Protein AF-A0A9P5TW45-F1 (afdb_monomer_lite)

Secondary structure (DSSP, 8-state):
-HHHHHHHHHH--TT-EEETTTSPTT-EEESEESSSSSPEEES-STT--EEEEEEPPGGG--SSS---EEEEE-TTS-EEEEETT-EEEES--S-GGGGG------

Sequence (106 aa):
SLALGIFRALTLKSGNVLPLALIPPGTVIHNITLTPTGPARLVRSAGTSALVVAHESAAQSPSPDPTLYTQVRLASGEIRRILQTAFATIGTVSNHLWKNRSLGKA

pLDDT: mean 89.78, std 8.95, range [58.53, 97.0]

InterPro domains:
  IPR002171 Large ribosomal subunit protein uL2 [PTHR13691] (10-106)
  IPR008991 Translation protein SH3-like domain superfamily [SSF50104] (15-106)
  IPR014722 Large ribosomal subunit protein uL2, domain 2 [G3DSA:2.30.30.30] (8-95)
  IPR022669 Large ribosomal subunit protein uL2, C-terminal [PF03947] (13-106)
  IPR022669 Large ribosomal subunit protein uL2, C-terminal [SM01382] (12-106)

Radius of gyration: 15.69 Å; chains: 1; bounding box: 53×24×47 Å

Organism: NCBI:txid206335

Structure (mmCIF, N/CA/C/O backbone):
data_AF-A0A9P5TW45-F1
#
_entry.id   AF-A0A9P5TW45-F1
#
loop_
_atom_site.group_PDB
_atom_site.id
_atom_site.type_symbol
_atom_site.label_atom_id
_atom_site.label_alt_id
_atom_site.label_comp_id
_atom_site.label_asym_id
_atom_site.label_entity_id
_atom_site.label_seq_id
_atom_site.pdbx_PDB_ins_code
_atom_site.Cartn_x
_atom_site.Cartn_y
_atom_site.Cartn_z
_atom_site.occupancy
_atom_site.B_iso_or_equiv
_atom_site.auth_seq_id
_atom_site.auth_comp_id
_atom_site.auth_asym_id
_atom_site.auth_atom_id
_atom_site.pdbx_PDB_model_num
ATOM 1 N N . SER A 1 1 ? -22.826 5.309 4.648 1.00 71.50 1 SER A N 1
ATOM 2 C CA . SER A 1 1 ? -23.242 6.696 4.354 1.00 71.50 1 SER A CA 1
ATOM 3 C C . SER A 1 1 ? -22.997 6.992 2.883 1.00 71.50 1 SER A C 1
ATOM 5 O O . SER A 1 1 ? -21.916 6.668 2.398 1.00 71.50 1 SER A O 1
ATOM 7 N N . LEU A 1 2 ? -23.975 7.569 2.176 1.00 81.19 2 LEU A N 1
ATOM 8 C CA . LEU A 1 2 ? -23.881 7.896 0.743 1.00 81.19 2 LEU A CA 1
ATOM 9 C C . LEU A 1 2 ? -22.691 8.815 0.421 1.00 81.19 2 LEU A C 1
ATOM 11 O O . LEU A 1 2 ? -22.013 8.606 -0.581 1.00 81.19 2 LEU A O 1
ATOM 15 N N . ALA A 1 3 ? -22.369 9.753 1.316 1.00 83.69 3 ALA A N 1
ATOM 16 C CA . ALA A 1 3 ? -21.237 10.667 1.158 1.00 83.69 3 ALA A CA 1
ATOM 17 C C . ALA A 1 3 ? -19.888 9.934 1.036 1.00 83.69 3 ALA A C 1
ATOM 19 O O . ALA A 1 3 ? -19.072 10.280 0.187 1.00 83.69 3 ALA A O 1
ATOM 20 N N . LEU A 1 4 ? -19.674 8.874 1.827 1.00 82.38 4 LEU A N 1
ATOM 21 C CA . LEU A 1 4 ? -18.450 8.068 1.756 1.00 82.38 4 LEU A CA 1
ATOM 22 C C . LEU A 1 4 ? -18.359 7.296 0.432 1.00 82.38 4 LEU A C 1
ATOM 24 O O . LEU A 1 4 ? -17.272 7.152 -0.121 1.00 82.38 4 LEU A O 1
ATOM 28 N N . GLY A 1 5 ? -19.493 6.814 -0.083 1.00 83.56 5 GLY A N 1
ATOM 29 C CA . GLY A 1 5 ? -19.556 6.132 -1.378 1.00 83.56 5 GLY A CA 1
ATOM 30 C C . GLY A 1 5 ? -19.200 7.064 -2.537 1.00 83.56 5 GLY A C 1
ATOM 31 O O . GLY A 1 5 ? -18.360 6.717 -3.365 1.00 83.56 5 GLY A O 1
ATOM 32 N N . ILE A 1 6 ? -19.772 8.271 -2.549 1.00 89.00 6 ILE A N 1
ATOM 33 C CA . ILE A 1 6 ? -19.485 9.300 -3.561 1.00 89.00 6 ILE A CA 1
ATOM 34 C C . ILE A 1 6 ? -18.023 9.749 -3.475 1.00 89.00 6 ILE A C 1
ATOM 36 O O . ILE A 1 6 ? -17.337 9.812 -4.495 1.00 89.00 6 ILE A O 1
ATOM 40 N N . PHE A 1 7 ? -17.521 10.003 -2.262 1.00 87.75 7 PHE A N 1
ATOM 41 C CA . PHE A 1 7 ? -16.124 10.373 -2.048 1.00 87.75 7 PHE A CA 1
ATOM 42 C C . PHE A 1 7 ? -15.182 9.301 -2.601 1.00 87.75 7 PHE A C 1
ATOM 44 O O . PHE A 1 7 ? -14.319 9.612 -3.416 1.00 87.75 7 PHE A O 1
ATOM 51 N N . ARG A 1 8 ? -15.411 8.027 -2.247 1.00 86.75 8 ARG A N 1
ATOM 52 C CA . ARG A 1 8 ? -14.634 6.893 -2.764 1.00 86.75 8 ARG A CA 1
ATOM 53 C C . ARG A 1 8 ? -14.639 6.848 -4.289 1.00 86.75 8 ARG A C 1
ATOM 55 O O . ARG A 1 8 ? -13.573 6.714 -4.873 1.00 86.75 8 ARG A O 1
ATOM 62 N N . ALA A 1 9 ? -15.793 6.998 -4.935 1.00 85.50 9 ALA A N 1
ATOM 63 C CA . ALA A 1 9 ? -15.885 6.972 -6.396 1.00 85.50 9 ALA A CA 1
ATOM 64 C C . ALA A 1 9 ? -15.042 8.073 -7.068 1.00 85.50 9 ALA A C 1
ATOM 66 O O . ALA A 1 9 ? -14.418 7.838 -8.101 1.00 85.50 9 ALA A O 1
ATOM 67 N N . LEU A 1 10 ? -14.980 9.263 -6.468 1.00 89.62 10 LEU A N 1
ATOM 68 C CA . LEU A 1 10 ? -14.193 10.380 -6.993 1.00 89.62 10 LEU A CA 1
ATOM 69 C C . LEU A 1 10 ? -12.693 10.224 -6.722 1.00 89.62 10 LEU A C 1
ATOM 71 O O . LEU A 1 10 ? -11.875 10.585 -7.575 1.00 89.62 10 LEU A O 1
ATOM 75 N N . THR A 1 11 ? -12.327 9.703 -5.548 1.00 90.25 11 THR A N 1
ATOM 76 C CA . THR A 1 11 ? -10.930 9.605 -5.116 1.00 90.25 11 THR A CA 1
ATOM 77 C C . THR A 1 11 ? -10.233 8.324 -5.551 1.00 90.25 11 THR A C 1
ATOM 79 O O . THR A 1 11 ? -9.003 8.318 -5.592 1.00 90.25 11 THR A O 1
ATOM 82 N N . LEU A 1 12 ? -10.975 7.262 -5.893 1.00 90.25 12 LEU A N 1
ATOM 83 C CA . LEU A 1 12 ? -10.447 5.978 -6.372 1.00 90.25 12 LEU A CA 1
ATOM 84 C C . LEU A 1 12 ? -9.918 6.064 -7.809 1.00 90.25 12 LEU A C 1
ATOM 86 O O . LEU A 1 12 ? -10.380 5.378 -8.716 1.00 90.25 12 LEU A O 1
ATOM 90 N N . LYS A 1 13 ? -8.923 6.921 -8.015 1.00 92.94 13 LYS A N 1
ATOM 91 C CA . LYS A 1 13 ? -8.199 7.073 -9.274 1.00 92.94 13 LYS A CA 1
ATOM 92 C C . LYS A 1 13 ? -6.760 6.619 -9.078 1.00 92.94 13 LYS A C 1
ATOM 94 O O . LYS A 1 13 ? -6.165 6.856 -8.026 1.00 92.94 13 LYS A O 1
ATOM 99 N N . SER A 1 14 ? -6.199 5.966 -10.090 1.00 93.69 14 SER A N 1
ATOM 100 C CA . SER A 1 14 ? -4.797 5.542 -10.080 1.00 93.69 14 SER A CA 1
ATOM 101 C C . SER A 1 14 ? -3.871 6.737 -9.858 1.00 93.69 14 SER A C 1
ATOM 103 O O . SER A 1 14 ? -4.033 7.765 -10.512 1.00 93.69 14 SER A O 1
ATOM 105 N N . GLY A 1 15 ? -2.895 6.590 -8.964 1.00 93.06 15 GLY A N 1
ATOM 106 C CA . GLY A 1 15 ? -1.946 7.648 -8.606 1.00 93.06 15 GLY A CA 1
ATOM 107 C C . GLY A 1 15 ? -2.352 8.486 -7.391 1.00 93.06 15 GLY A C 1
ATOM 108 O O . GLY A 1 15 ? -1.488 9.128 -6.799 1.00 93.06 15 GLY A O 1
ATOM 109 N N . ASN A 1 16 ? -3.614 8.436 -6.953 1.00 95.69 16 ASN A N 1
ATOM 110 C CA . ASN A 1 16 ? -4.031 9.122 -5.731 1.00 95.69 16 ASN A CA 1
ATOM 111 C C . ASN A 1 16 ? -3.541 8.387 -4.479 1.00 95.69 16 ASN A C 1
ATOM 113 O O . ASN A 1 16 ? -3.566 7.154 -4.416 1.00 95.69 16 ASN A O 1
ATOM 117 N N . VAL A 1 17 ? -3.151 9.161 -3.464 1.00 94.94 17 VAL A N 1
ATOM 118 C CA . V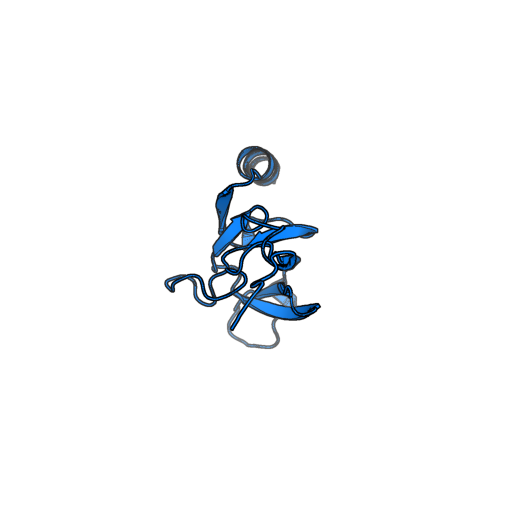AL A 1 17 ? -2.730 8.666 -2.148 1.00 94.94 17 VAL A CA 1
ATOM 119 C C . VAL A 1 17 ? -3.874 8.832 -1.161 1.00 94.94 17 VAL A C 1
ATOM 121 O O . VAL A 1 17 ? -4.387 9.937 -0.990 1.00 94.94 17 VAL A O 1
ATOM 124 N N . LEU A 1 18 ? -4.261 7.743 -0.501 1.00 94.19 18 LEU A N 1
ATOM 125 C CA . LEU A 1 18 ? -5.334 7.729 0.490 1.00 94.19 18 LEU A CA 1
ATOM 126 C C . LEU A 1 18 ? -4.934 6.907 1.721 1.00 94.19 18 LEU A C 1
ATOM 128 O O . LEU A 1 18 ? -4.114 5.990 1.615 1.00 94.19 18 LEU A O 1
ATOM 132 N N . PRO A 1 19 ? -5.523 7.195 2.893 1.00 93.56 19 PRO A N 1
ATOM 133 C CA . PRO A 1 19 ? -5.419 6.317 4.048 1.00 93.56 19 PRO A CA 1
ATOM 134 C C . PRO A 1 19 ? -6.165 4.999 3.794 1.00 93.56 19 PRO A C 1
ATOM 136 O O . PRO A 1 19 ? -7.232 4.983 3.171 1.00 93.56 19 PRO A O 1
ATOM 139 N N . LEU A 1 20 ? -5.634 3.891 4.316 1.00 93.06 20 LEU A N 1
ATOM 140 C CA . LEU A 1 20 ? -6.162 2.542 4.094 1.00 93.06 20 LEU A CA 1
ATOM 141 C C . LEU A 1 20 ? -7.622 2.395 4.537 1.00 93.06 20 LEU A C 1
ATOM 143 O O . LEU A 1 20 ? -8.361 1.666 3.892 1.00 93.06 20 LEU A O 1
ATOM 147 N N . ALA A 1 21 ? -8.066 3.111 5.573 1.00 91.25 21 ALA A N 1
ATOM 148 C CA . ALA A 1 21 ? -9.469 3.113 6.007 1.00 91.25 21 ALA A CA 1
ATOM 149 C C . ALA A 1 21 ? -10.464 3.556 4.908 1.00 91.25 21 ALA A C 1
ATOM 151 O O . ALA A 1 21 ? -11.624 3.133 4.880 1.00 91.25 21 ALA A O 1
ATOM 152 N N . LEU A 1 22 ? -10.034 4.437 3.998 1.00 91.50 22 LEU A N 1
ATOM 153 C CA . LEU A 1 22 ? -10.893 4.984 2.944 1.00 91.50 22 LEU A CA 1
ATOM 154 C C . LEU A 1 22 ? -10.895 4.128 1.681 1.00 91.50 22 LEU A C 1
ATOM 156 O O . LEU A 1 22 ? -11.852 4.200 0.911 1.00 91.50 22 LEU A O 1
ATOM 160 N N . ILE A 1 23 ? -9.869 3.313 1.477 1.00 93.75 23 ILE A N 1
ATOM 161 C CA . ILE A 1 23 ? -9.726 2.458 0.303 1.00 93.75 23 ILE A CA 1
ATOM 162 C C . ILE A 1 23 ? -10.589 1.201 0.503 1.00 93.75 23 ILE A C 1
ATOM 164 O O . ILE A 1 23 ? -10.421 0.550 1.520 1.00 93.75 23 ILE A O 1
ATOM 168 N N . PRO A 1 24 ? -11.518 0.841 -0.402 1.00 92.81 24 PRO A N 1
ATOM 169 C CA . PRO A 1 24 ? -12.336 -0.357 -0.242 1.00 92.81 24 PRO A CA 1
ATOM 170 C C . PRO A 1 24 ? -11.530 -1.656 -0.442 1.00 92.81 24 PRO A C 1
ATOM 172 O O . PRO A 1 24 ? -10.516 -1.661 -1.141 1.00 92.81 24 PRO A O 1
ATOM 175 N N . PRO A 1 25 ? -11.995 -2.786 0.116 1.00 94.25 25 PRO A N 1
ATOM 176 C CA . PRO A 1 25 ? -11.382 -4.084 -0.141 1.00 94.25 25 PRO A CA 1
ATOM 177 C C . PRO A 1 25 ? -11.477 -4.456 -1.628 1.00 94.25 25 PRO A C 1
ATOM 179 O O . PRO A 1 25 ? -12.414 -4.073 -2.326 1.00 94.25 25 PRO A O 1
ATOM 182 N N . GLY A 1 26 ? -10.488 -5.203 -2.114 1.00 94.12 26 GLY A N 1
ATOM 183 C CA . GLY A 1 26 ? -10.349 -5.609 -3.513 1.00 94.12 26 GLY A CA 1
ATOM 184 C C . GLY A 1 26 ? -9.561 -4.632 -4.390 1.00 94.12 26 GLY A C 1
ATOM 185 O O . GLY A 1 26 ? -9.227 -4.969 -5.523 1.00 94.12 26 GLY A O 1
ATOM 186 N N . THR A 1 27 ? -9.207 -3.443 -3.897 1.00 95.19 27 THR A N 1
ATOM 187 C CA . THR A 1 27 ? -8.416 -2.487 -4.685 1.00 95.19 27 THR A CA 1
ATOM 188 C C . THR A 1 27 ? -6.939 -2.845 -4.726 1.00 95.19 27 THR A C 1
ATOM 190 O O . THR A 1 27 ? -6.357 -3.269 -3.720 1.00 95.19 27 THR A O 1
ATOM 193 N N . VAL A 1 28 ? -6.321 -2.555 -5.868 1.00 96.50 28 VAL A N 1
ATOM 194 C CA . VAL A 1 28 ? -4.879 -2.672 -6.075 1.00 96.50 28 VAL A CA 1
ATOM 195 C C . VAL A 1 28 ? -4.179 -1.393 -5.619 1.00 96.50 28 VAL A C 1
ATOM 197 O O . VAL A 1 28 ? -4.564 -0.291 -6.016 1.00 96.50 28 VAL A O 1
ATOM 200 N N . ILE A 1 29 ? -3.148 -1.545 -4.792 1.00 96.88 29 ILE A N 1
ATOM 201 C CA . ILE A 1 29 ? -2.390 -0.447 -4.186 1.00 96.88 29 ILE A CA 1
ATOM 202 C C . ILE A 1 29 ? -0.877 -0.689 -4.251 1.00 96.88 29 ILE A C 1
ATOM 204 O O . ILE A 1 29 ? -0.410 -1.824 -4.349 1.00 96.88 29 ILE A O 1
ATOM 208 N N . HIS A 1 30 ? -0.095 0.379 -4.140 1.00 96.88 30 HIS A N 1
ATOM 209 C CA . HIS A 1 30 ? 1.361 0.357 -4.004 1.00 96.88 30 HIS A CA 1
ATOM 210 C C . HIS A 1 30 ? 1.827 1.456 -3.037 1.00 96.88 30 HIS A C 1
ATOM 212 O O . HIS A 1 30 ? 1.021 2.244 -2.547 1.00 96.88 30 HIS A O 1
ATOM 218 N N . ASN A 1 31 ? 3.131 1.506 -2.750 1.00 96.44 31 ASN A N 1
ATOM 219 C CA . ASN A 1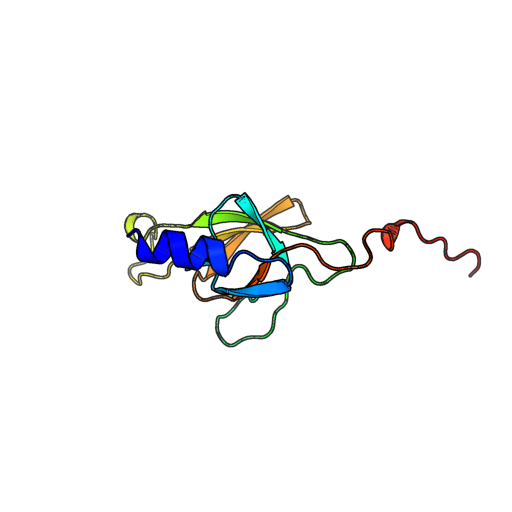 31 ? 3.759 2.530 -1.911 1.00 96.44 31 ASN A CA 1
ATOM 220 C C . ASN A 1 31 ? 3.114 2.674 -0.515 1.00 96.44 31 ASN A C 1
ATOM 222 O O . ASN A 1 31 ? 2.602 3.730 -0.148 1.00 96.44 31 ASN A O 1
ATOM 226 N N . ILE A 1 32 ? 3.132 1.592 0.265 1.00 95.88 32 ILE A N 1
ATOM 227 C CA . ILE A 1 32 ? 2.382 1.488 1.526 1.00 95.88 32 ILE A CA 1
ATOM 228 C C . ILE A 1 32 ? 3.251 1.904 2.720 1.00 95.88 32 ILE A C 1
ATOM 230 O O . ILE A 1 32 ? 4.406 1.465 2.847 1.00 95.88 32 ILE A O 1
ATOM 234 N N . THR A 1 33 ? 2.695 2.719 3.620 1.00 95.81 33 THR A N 1
ATOM 235 C CA . THR A 1 33 ? 3.329 3.095 4.895 1.00 95.81 33 THR A CA 1
ATOM 236 C C . THR A 1 33 ? 3.035 2.062 5.989 1.00 95.81 33 THR A C 1
ATOM 238 O O . THR A 1 33 ? 1.999 1.405 5.990 1.00 95.81 33 THR A O 1
ATOM 241 N N . LEU A 1 34 ? 3.978 1.859 6.917 1.00 90.06 34 LEU A N 1
ATOM 242 C CA . LEU A 1 34 ? 3.767 0.965 8.070 1.00 90.06 34 LEU A CA 1
ATOM 243 C C . LEU A 1 34 ? 3.184 1.725 9.269 1.00 90.06 34 LEU A C 1
ATOM 245 O O . LEU A 1 34 ? 2.407 1.178 10.047 1.00 90.06 34 LEU A O 1
ATOM 249 N N . THR A 1 35 ? 3.566 2.993 9.395 1.00 88.44 35 THR A N 1
ATOM 250 C CA . THR A 1 35 ? 3.101 3.935 10.410 1.00 88.44 35 THR A CA 1
ATOM 251 C C . THR A 1 35 ? 2.414 5.123 9.726 1.00 88.44 35 THR A C 1
ATOM 253 O O . THR A 1 35 ? 2.724 5.421 8.568 1.00 88.44 35 THR A O 1
ATOM 256 N N . PRO A 1 36 ? 1.484 5.813 10.407 1.00 87.88 36 PRO A N 1
ATOM 257 C CA . PRO A 1 36 ? 0.735 6.927 9.817 1.00 87.88 36 PRO A CA 1
ATOM 258 C C . PRO A 1 36 ? 1.619 8.122 9.443 1.00 87.88 36 PRO A C 1
ATOM 260 O O . PRO A 1 36 ? 1.375 8.777 8.438 1.00 87.88 36 PRO A O 1
ATOM 263 N N . THR A 1 37 ? 2.664 8.389 10.225 1.00 89.06 37 THR A N 1
ATOM 264 C CA . THR A 1 37 ? 3.581 9.526 10.028 1.00 89.06 37 THR A CA 1
ATOM 265 C C . THR A 1 37 ? 4.880 9.142 9.319 1.00 89.06 37 THR A C 1
ATOM 267 O O . THR A 1 37 ? 5.724 9.997 9.061 1.00 89.06 37 THR A O 1
ATOM 270 N N . GLY A 1 38 ? 5.082 7.853 9.036 1.00 90.69 38 GLY A N 1
ATOM 271 C CA . GLY A 1 38 ? 6.321 7.347 8.457 1.00 90.69 38 GLY A CA 1
ATOM 272 C C . GLY A 1 38 ? 6.320 7.329 6.928 1.00 90.69 38 GLY A C 1
ATOM 273 O O . GLY A 1 38 ? 5.264 7.375 6.296 1.00 90.69 38 GLY A O 1
ATOM 274 N N . PRO A 1 39 ? 7.506 7.183 6.311 1.00 93.38 39 PRO A N 1
ATOM 275 C CA . PRO A 1 39 ? 7.608 7.012 4.871 1.00 93.38 39 PRO A CA 1
ATOM 276 C C . PRO A 1 39 ? 7.028 5.664 4.431 1.00 93.38 39 PRO A C 1
ATOM 278 O O . PRO A 1 39 ? 7.006 4.683 5.185 1.00 93.38 39 PRO A O 1
ATOM 281 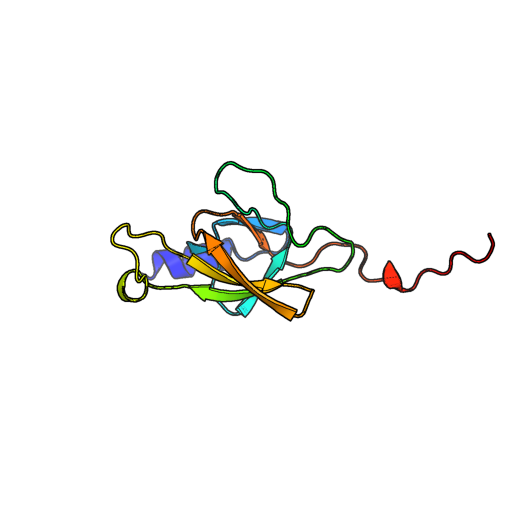N N . ALA A 1 40 ? 6.627 5.595 3.164 1.00 92.75 40 ALA A N 1
ATOM 282 C CA . ALA A 1 40 ? 6.231 4.342 2.545 1.00 92.75 40 ALA A CA 1
ATOM 283 C C . ALA A 1 40 ? 7.428 3.388 2.465 1.00 92.75 40 ALA A C 1
ATOM 285 O O . ALA A 1 40 ? 8.513 3.750 2.004 1.00 92.75 40 ALA A O 1
ATOM 286 N N . ARG A 1 41 ? 7.235 2.154 2.937 1.00 93.81 41 ARG A N 1
ATOM 287 C CA . ARG A 1 41 ? 8.298 1.138 2.997 1.00 93.81 41 ARG A CA 1
ATOM 288 C C . ARG A 1 41 ? 8.003 -0.068 2.120 1.00 93.81 41 ARG A C 1
ATOM 290 O O . ARG A 1 41 ? 8.945 -0.673 1.614 1.00 93.81 41 ARG A O 1
ATOM 297 N N . LEU A 1 42 ? 6.731 -0.393 1.904 1.00 94.31 42 LEU A N 1
ATOM 298 C CA . LEU A 1 42 ? 6.319 -1.619 1.223 1.00 94.31 42 LEU A CA 1
ATOM 299 C C . LEU A 1 42 ? 5.866 -1.338 -0.217 1.00 94.31 42 LEU A C 1
ATOM 301 O O . LEU A 1 42 ? 5.305 -0.282 -0.503 1.00 94.31 42 LEU A O 1
ATOM 305 N N . VAL A 1 43 ? 6.073 -2.324 -1.101 1.00 94.69 43 VAL A N 1
ATOM 306 C CA . VAL A 1 43 ? 5.537 -2.350 -2.480 1.00 94.69 43 VAL A CA 1
ATOM 307 C C . VAL A 1 43 ? 5.957 -1.120 -3.299 1.00 94.69 43 VAL A C 1
ATOM 309 O O . VAL A 1 43 ? 5.130 -0.330 -3.749 1.00 94.69 43 VAL A O 1
ATOM 312 N N . ARG A 1 44 ? 7.276 -0.926 -3.435 1.00 95.50 44 ARG A N 1
ATOM 313 C CA . ARG A 1 44 ? 7.887 0.212 -4.156 1.00 95.50 44 ARG A CA 1
ATOM 314 C C . ARG A 1 44 ? 8.681 -0.194 -5.399 1.00 95.50 44 ARG A C 1
ATOM 316 O O . ARG A 1 44 ? 9.138 0.669 -6.140 1.00 95.50 44 ARG A O 1
ATOM 323 N N . SER A 1 45 ? 8.881 -1.491 -5.613 1.00 94.31 45 SER A N 1
ATOM 324 C CA . SER A 1 45 ? 9.668 -1.995 -6.739 1.00 94.31 45 SER A CA 1
ATOM 325 C C . SER A 1 45 ? 8.875 -1.924 -8.043 1.00 94.31 45 SER A C 1
ATOM 327 O O . SER A 1 45 ? 7.647 -2.020 -8.033 1.00 94.31 45 SER A O 1
ATOM 329 N N . ALA A 1 46 ? 9.582 -1.794 -9.166 1.00 95.38 46 ALA A N 1
ATOM 330 C CA . ALA A 1 46 ? 8.992 -1.720 -10.501 1.00 95.38 46 ALA A CA 1
ATOM 331 C C . ALA A 1 46 ? 7.994 -2.863 -10.759 1.00 95.38 46 ALA A C 1
ATOM 333 O O . ALA A 1 46 ? 8.280 -4.024 -10.458 1.00 95.38 46 ALA A O 1
ATOM 334 N N . GLY A 1 47 ? 6.810 -2.522 -11.271 1.00 93.19 47 GLY A N 1
ATOM 335 C CA . GLY A 1 47 ? 5.741 -3.479 -11.566 1.00 93.19 47 GLY A CA 1
ATOM 336 C C . GLY A 1 47 ? 5.071 -4.145 -10.363 1.00 93.19 47 GLY A C 1
ATOM 337 O O . GLY A 1 47 ? 4.215 -5.002 -10.562 1.00 93.19 47 GLY A O 1
ATOM 338 N N . THR A 1 48 ? 5.444 -3.805 -9.124 1.00 95.69 48 THR A N 1
ATOM 339 C CA . THR A 1 48 ? 4.847 -4.435 -7.938 1.00 95.69 48 THR A CA 1
ATOM 340 C C . THR A 1 48 ? 3.541 -3.769 -7.525 1.00 95.69 48 THR A C 1
ATOM 342 O O . THR A 1 48 ? 3.307 -2.579 -7.753 1.00 95.69 48 THR A O 1
ATOM 345 N N . SER A 1 49 ? 2.682 -4.563 -6.895 1.00 96.38 49 SER A N 1
ATOM 346 C CA . SER A 1 49 ? 1.418 -4.125 -6.323 1.00 96.38 49 SER A CA 1
ATOM 347 C C . SER A 1 49 ? 1.005 -5.033 -5.172 1.00 96.38 49 SER A C 1
ATOM 349 O O . SER A 1 49 ? 1.503 -6.148 -5.021 1.00 96.38 49 SER A O 1
ATOM 351 N N . ALA A 1 50 ? 0.077 -4.550 -4.367 1.00 97.00 50 ALA A N 1
ATOM 352 C CA . ALA A 1 50 ? -0.577 -5.269 -3.293 1.00 97.00 50 ALA A CA 1
ATOM 353 C C . ALA A 1 50 ? -2.090 -5.118 -3.420 1.00 97.00 50 ALA A C 1
ATOM 355 O O . ALA A 1 50 ? -2.585 -4.272 -4.166 1.00 97.00 50 ALA A O 1
ATOM 356 N N . LEU A 1 51 ? -2.819 -5.947 -2.684 1.00 96.88 51 LEU A N 1
ATOM 357 C CA . LEU A 1 51 ? -4.274 -5.962 -2.694 1.00 96.88 51 LEU A CA 1
ATOM 358 C C . LEU A 1 51 ? -4.812 -5.792 -1.276 1.00 96.88 51 LEU A C 1
ATOM 360 O O . LEU A 1 51 ? -4.381 -6.484 -0.352 1.00 96.88 51 LEU A O 1
ATOM 364 N N . VAL A 1 52 ? -5.763 -4.877 -1.109 1.00 96.19 52 VAL A N 1
ATOM 365 C CA . VAL A 1 52 ? -6.493 -4.712 0.154 1.00 96.19 52 VAL A CA 1
ATOM 366 C C . VAL A 1 52 ? -7.468 -5.876 0.297 1.00 96.19 52 VAL A C 1
ATOM 368 O O . VAL A 1 52 ? -8.343 -6.045 -0.547 1.00 96.19 52 VAL A O 1
ATOM 371 N N . VAL A 1 53 ? -7.316 -6.695 1.336 1.00 95.38 53 VAL A N 1
ATOM 372 C CA . VAL A 1 53 ? -8.141 -7.897 1.537 1.00 95.38 53 VAL A CA 1
ATOM 373 C C . VAL A 1 53 ? -9.384 -7.553 2.346 1.00 95.38 53 VAL A C 1
ATOM 375 O O . VAL A 1 53 ? -10.502 -7.770 1.890 1.00 95.38 53 VAL A O 1
ATOM 378 N N . ALA A 1 54 ? -9.187 -6.998 3.540 1.00 93.00 54 ALA A N 1
ATOM 379 C CA . ALA A 1 54 ? -10.266 -6.680 4.462 1.00 93.00 54 ALA A CA 1
ATOM 380 C C . ALA A 1 54 ? -9.834 -5.603 5.459 1.00 93.00 54 ALA A C 1
ATOM 382 O O . ALA A 1 54 ? -8.656 -5.500 5.807 1.00 93.00 54 ALA A O 1
ATOM 383 N N . HIS A 1 55 ? -10.801 -4.837 5.956 1.00 90.88 55 HIS A N 1
ATOM 384 C CA . HIS A 1 55 ? -10.610 -3.960 7.107 1.00 90.88 55 HIS A CA 1
ATOM 385 C C . HIS A 1 55 ? -11.093 -4.682 8.354 1.00 90.88 55 HIS A C 1
ATOM 387 O O . HIS A 1 55 ? -12.216 -5.183 8.390 1.00 90.88 55 HIS A O 1
ATOM 393 N N . GLU A 1 56 ? -10.241 -4.733 9.365 1.00 86.38 56 GLU A N 1
ATOM 394 C CA . GLU A 1 56 ? -10.589 -5.278 10.665 1.00 86.38 56 GLU A CA 1
ATOM 395 C C . GLU A 1 56 ? -11.487 -4.277 11.399 1.00 86.38 56 GLU A C 1
ATOM 397 O O . GLU A 1 56 ? -11.210 -3.074 11.444 1.00 86.38 56 GLU A O 1
ATOM 402 N N . SER A 1 57 ? -12.609 -4.764 11.924 1.00 78.25 57 SER A N 1
ATOM 403 C CA . SER A 1 57 ? -13.532 -3.934 12.703 1.00 78.25 57 SER A CA 1
ATOM 404 C C . SER A 1 57 ? -13.086 -3.854 14.165 1.00 78.25 57 SER A C 1
ATOM 406 O O . SER A 1 57 ? -12.428 -4.767 14.660 1.00 78.25 57 SER A O 1
ATOM 408 N N . ALA A 1 58 ? -13.490 -2.802 14.884 1.00 69.19 58 ALA A N 1
ATOM 409 C CA . ALA A 1 58 ? -13.154 -2.618 16.302 1.00 69.19 58 ALA A CA 1
ATOM 410 C C . ALA A 1 58 ? -13.530 -3.824 17.187 1.00 69.19 58 ALA A C 1
ATOM 412 O O . ALA A 1 58 ? -12.858 -4.088 18.175 1.00 69.19 58 ALA A O 1
ATOM 413 N N . ALA A 1 59 ? -14.563 -4.584 16.806 1.00 65.00 59 ALA A N 1
ATOM 414 C CA . ALA A 1 59 ? -15.026 -5.768 17.528 1.00 65.00 59 ALA A CA 1
ATOM 415 C C . ALA A 1 59 ? -14.101 -6.994 17.396 1.00 65.00 59 ALA A C 1
ATOM 417 O O . ALA A 1 59 ? -14.282 -7.974 18.110 1.00 65.00 59 ALA A O 1
ATOM 418 N N . GLN A 1 60 ? -13.149 -6.970 16.460 1.00 62.34 60 GLN A N 1
ATOM 419 C CA . GLN A 1 60 ? -12.257 -8.096 16.168 1.00 62.34 60 GLN A CA 1
ATOM 420 C C . GLN A 1 60 ? -10.853 -7.917 16.761 1.00 62.34 60 GLN A C 1
ATOM 422 O O . GLN A 1 60 ? -10.093 -8.882 16.773 1.00 62.34 60 GLN A O 1
ATOM 427 N N . SER A 1 61 ? -10.523 -6.728 17.287 1.00 58.53 61 SER A N 1
ATOM 428 C CA . SER A 1 61 ? -9.229 -6.493 17.931 1.00 58.53 61 SER A CA 1
ATOM 429 C C . SER A 1 61 ? -9.192 -7.169 19.309 1.00 58.53 61 SER A C 1
ATOM 431 O O . SER A 1 61 ? -9.995 -6.820 20.173 1.00 58.53 61 SER A O 1
ATOM 433 N N . PRO A 1 62 ? -8.261 -8.109 19.557 1.00 65.69 62 PRO A N 1
ATOM 434 C CA . PRO A 1 62 ? -8.114 -8.767 20.854 1.00 65.69 62 PRO A CA 1
ATOM 435 C C . PRO A 1 62 ? -7.435 -7.877 21.909 1.00 65.69 62 PRO A C 1
ATOM 437 O O . PRO A 1 62 ? -7.368 -8.272 23.072 1.00 65.69 62 PRO A O 1
ATOM 440 N N . SER A 1 63 ? -6.897 -6.707 21.527 1.00 60.31 63 SER A N 1
ATOM 441 C CA . SER A 1 63 ? -6.252 -5.780 22.463 1.00 60.31 63 SER A CA 1
ATOM 442 C C . SER A 1 63 ? -7.244 -4.774 23.062 1.00 60.31 63 SER A C 1
ATOM 444 O O . SER A 1 63 ? -8.116 -4.291 22.340 1.00 60.31 63 SER A O 1
ATOM 446 N N . PRO A 1 64 ? -7.073 -4.395 24.343 1.00 67.56 64 PRO A N 1
ATOM 447 C CA . PRO A 1 64 ? -7.931 -3.423 25.029 1.00 67.56 64 PRO A CA 1
ATOM 448 C C . PRO A 1 64 ? -7.881 -2.016 24.412 1.00 67.56 64 PRO A C 1
ATOM 450 O O . PRO A 1 64 ? -8.858 -1.277 24.512 1.00 67.56 64 PRO A O 1
ATOM 453 N N . ASP A 1 65 ? -6.788 -1.666 23.725 1.00 66.75 65 ASP A N 1
ATOM 454 C CA . ASP A 1 65 ? -6.700 -0.447 22.920 1.00 66.75 65 ASP A CA 1
ATOM 455 C C . ASP A 1 65 ? -7.270 -0.696 21.509 1.00 66.75 65 ASP A C 1
ATOM 457 O O . ASP A 1 65 ? -6.852 -1.657 20.846 1.00 66.75 65 ASP A O 1
ATOM 461 N N . PRO A 1 66 ? -8.199 0.144 21.003 1.00 66.88 66 PRO A N 1
ATOM 462 C CA . PRO A 1 66 ? -8.845 -0.047 19.706 1.00 66.88 66 PRO A CA 1
ATOM 463 C C . PRO A 1 66 ? -7.913 0.357 18.552 1.00 66.88 66 PRO A C 1
ATOM 465 O O . PRO A 1 66 ? -8.122 1.354 17.858 1.00 66.88 66 PRO A O 1
ATOM 468 N N . THR A 1 67 ? -6.861 -0.425 18.327 1.00 75.62 67 THR A N 1
ATOM 469 C CA . THR A 1 67 ? -5.988 -0.273 17.161 1.00 75.62 67 THR A CA 1
ATOM 470 C C . THR A 1 67 ? -6.620 -0.972 15.965 1.00 75.62 67 THR A C 1
ATOM 472 O O . THR A 1 67 ? -6.715 -2.195 15.917 1.00 75.62 67 THR A O 1
ATOM 475 N N . LEU A 1 68 ? -7.078 -0.191 14.988 1.00 87.44 68 LEU A N 1
ATOM 476 C CA . LEU A 1 68 ? -7.737 -0.729 13.803 1.00 87.44 68 LEU A CA 1
ATOM 477 C C . LEU A 1 68 ? -6.716 -1.094 12.724 1.00 87.44 68 LEU A C 1
ATOM 479 O O . LEU A 1 68 ? -5.889 -0.270 12.317 1.00 87.44 68 LEU A O 1
ATOM 483 N N . TYR A 1 69 ? -6.821 -2.319 12.216 1.00 90.31 69 TYR A N 1
ATOM 484 C CA . TYR A 1 69 ? -5.930 -2.849 11.190 1.00 90.31 69 TYR A CA 1
ATOM 485 C C . TYR A 1 69 ? -6.657 -3.095 9.863 1.00 90.31 69 TYR A C 1
ATOM 487 O O . TYR A 1 69 ? -7.872 -3.263 9.788 1.00 90.31 69 TYR A O 1
ATOM 495 N N . THR A 1 70 ? -5.892 -3.088 8.781 1.00 93.31 70 THR A N 1
ATOM 496 C CA . THR A 1 70 ? -6.289 -3.519 7.444 1.00 93.31 70 THR A CA 1
ATOM 497 C C . THR A 1 70 ? -5.377 -4.666 7.048 1.00 93.31 70 THR A C 1
ATOM 499 O O . THR A 1 70 ? -4.153 -4.572 7.160 1.00 93.31 70 THR A O 1
ATOM 502 N N . GLN A 1 71 ? -5.972 -5.750 6.573 1.00 94.31 71 GLN A N 1
ATOM 503 C CA . GLN A 1 71 ? -5.248 -6.866 5.993 1.00 94.31 71 GLN A CA 1
ATOM 504 C C . GLN A 1 71 ? -4.909 -6.542 4.543 1.00 94.31 71 GLN A C 1
ATOM 506 O O . GLN A 1 71 ? -5.789 -6.268 3.723 1.00 94.31 71 GLN A O 1
ATOM 511 N N . VAL A 1 72 ? -3.621 -6.588 4.226 1.00 95.88 72 VAL A N 1
ATOM 512 C CA . VAL A 1 72 ? -3.104 -6.328 2.886 1.00 95.88 72 VAL A CA 1
ATOM 513 C C . VAL A 1 72 ? -2.303 -7.533 2.426 1.00 95.88 72 VAL A C 1
ATOM 515 O O . VAL A 1 72 ? -1.396 -7.992 3.120 1.00 95.88 72 VAL A O 1
ATOM 518 N N . ARG A 1 73 ? -2.623 -8.031 1.232 1.00 96.62 73 ARG A N 1
ATOM 519 C CA . ARG A 1 73 ? -1.845 -9.061 0.551 1.00 96.62 73 ARG A CA 1
ATOM 520 C C . ARG A 1 73 ? -0.703 -8.399 -0.210 1.00 96.62 73 ARG A C 1
ATOM 522 O O . ARG A 1 73 ? -0.938 -7.630 -1.141 1.00 96.62 73 ARG A O 1
ATOM 529 N N . LEU A 1 74 ? 0.524 -8.687 0.203 1.00 95.88 74 LEU A N 1
ATOM 530 C CA . LEU A 1 74 ? 1.746 -8.159 -0.392 1.00 95.88 74 LEU A CA 1
ATOM 531 C C . LEU A 1 74 ? 2.091 -8.879 -1.702 1.00 95.88 74 LEU A C 1
ATOM 533 O O . LEU A 1 74 ? 1.606 -9.976 -1.977 1.00 95.88 74 LEU A O 1
ATOM 537 N N . ALA A 1 75 ? 2.999 -8.287 -2.483 1.00 91.88 75 ALA A N 1
ATOM 538 C CA . ALA A 1 75 ? 3.518 -8.879 -3.721 1.00 91.88 75 ALA A CA 1
ATOM 539 C C . ALA A 1 75 ? 4.231 -10.232 -3.504 1.00 91.88 75 ALA A C 1
ATOM 541 O O . ALA A 1 75 ? 4.338 -11.022 -4.436 1.00 91.88 75 ALA A O 1
ATOM 542 N N . SER A 1 76 ? 4.697 -10.512 -2.280 1.00 91.94 76 SER A N 1
ATOM 543 C CA . SER A 1 76 ? 5.252 -11.813 -1.880 1.00 91.94 76 SER A CA 1
ATOM 544 C C . SER A 1 76 ? 4.191 -12.909 -1.726 1.00 91.94 76 SER A C 1
ATOM 546 O O . SER A 1 76 ? 4.538 -14.079 -1.617 1.00 91.94 76 SER A O 1
ATOM 548 N N . GLY A 1 77 ? 2.905 -12.548 -1.683 1.00 92.06 77 GLY A N 1
ATOM 549 C CA . GLY A 1 77 ? 1.801 -13.445 -1.344 1.00 92.06 77 GLY A CA 1
ATOM 550 C C . GLY A 1 77 ? 1.441 -13.459 0.145 1.00 92.06 77 GLY A C 1
ATOM 551 O O . GLY A 1 77 ? 0.362 -13.938 0.485 1.00 92.06 77 GLY A O 1
ATOM 552 N N . GLU A 1 78 ? 2.281 -12.886 1.010 1.00 95.44 78 GLU A N 1
ATOM 553 C CA . GLU A 1 78 ? 2.023 -12.741 2.447 1.00 95.44 78 GLU A CA 1
ATOM 554 C C . GLU A 1 78 ? 0.818 -11.824 2.707 1.00 95.44 78 GLU A C 1
ATOM 556 O O . GLU A 1 78 ? 0.690 -10.765 2.088 1.00 95.44 78 GLU A O 1
ATOM 561 N N . ILE A 1 79 ? -0.045 -12.204 3.653 1.00 95.38 79 ILE A N 1
ATOM 562 C CA . ILE A 1 79 ? -1.118 -11.344 4.161 1.00 95.38 79 ILE A CA 1
ATOM 563 C C . ILE A 1 79 ? -0.650 -10.731 5.474 1.00 95.38 79 ILE A C 1
ATOM 565 O O . ILE A 1 79 ? -0.450 -11.433 6.464 1.00 95.38 79 ILE A O 1
ATOM 569 N N . ARG A 1 80 ? -0.501 -9.408 5.481 1.00 93.31 80 ARG A N 1
ATOM 570 C CA . ARG A 1 80 ? 0.020 -8.657 6.621 1.00 93.31 80 ARG A CA 1
ATOM 571 C C . ARG A 1 80 ? -1.006 -7.661 7.146 1.00 93.31 80 ARG A C 1
ATOM 573 O O . ARG A 1 80 ? -1.728 -7.030 6.376 1.00 93.31 80 ARG A O 1
ATOM 580 N N . ARG A 1 81 ? -1.038 -7.493 8.470 1.00 92.19 81 ARG A N 1
ATOM 581 C CA . ARG A 1 81 ? -1.833 -6.458 9.147 1.00 92.19 81 ARG A CA 1
ATOM 582 C C . ARG A 1 81 ? -1.078 -5.129 9.144 1.00 92.19 81 ARG A C 1
ATOM 584 O O . ARG A 1 81 ? 0.086 -5.073 9.543 1.00 92.19 81 ARG A O 1
ATOM 591 N N . ILE A 1 82 ? -1.740 -4.071 8.687 1.00 93.31 82 ILE A N 1
ATOM 592 C CA . ILE A 1 82 ? -1.215 -2.700 8.610 1.00 93.31 82 ILE A CA 1
ATOM 593 C C . ILE A 1 82 ? -2.222 -1.763 9.277 1.00 93.31 82 ILE A C 1
ATOM 595 O O . ILE A 1 82 ? -3.420 -2.011 9.207 1.00 93.31 82 ILE A O 1
ATOM 599 N N . LEU A 1 83 ? -1.766 -0.704 9.945 1.00 92.00 83 LEU A N 1
ATOM 600 C CA . LEU A 1 83 ? -2.658 0.262 10.594 1.00 92.00 83 LEU A CA 1
ATOM 601 C C . LEU A 1 83 ? -3.621 0.898 9.582 1.00 92.00 83 LEU A C 1
ATOM 603 O O . LEU A 1 83 ? -3.211 1.296 8.496 1.00 92.00 83 LEU A O 1
ATOM 607 N N . GLN A 1 84 ? -4.894 1.060 9.943 1.00 92.06 84 GLN A N 1
ATOM 608 C CA . GLN A 1 84 ? -5.892 1.709 9.080 1.00 92.06 84 GLN A CA 1
ATOM 609 C C . GLN A 1 84 ? -5.576 3.176 8.760 1.00 92.06 84 GLN A C 1
ATOM 611 O O . GLN A 1 84 ? -5.999 3.689 7.723 1.00 92.06 84 GLN A O 1
ATOM 616 N N . THR A 1 85 ? -4.816 3.833 9.635 1.00 92.81 85 THR A N 1
ATOM 617 C CA . THR A 1 85 ? -4.339 5.212 9.479 1.00 92.81 85 THR A CA 1
ATOM 618 C C . THR A 1 85 ? -3.119 5.333 8.565 1.00 92.81 85 THR A C 1
ATOM 620 O O . THR A 1 85 ? -2.710 6.446 8.246 1.00 92.81 85 THR A O 1
ATOM 623 N N . ALA A 1 86 ? -2.526 4.214 8.139 1.00 94.12 86 ALA A N 1
ATOM 624 C CA . ALA A 1 86 ? -1.441 4.214 7.170 1.00 94.12 86 ALA A CA 1
ATOM 625 C C . ALA A 1 86 ? -1.936 4.600 5.771 1.00 94.12 86 ALA A C 1
ATOM 627 O O . ALA A 1 86 ? -3.114 4.448 5.446 1.00 94.12 86 ALA A O 1
ATOM 628 N N . PHE A 1 87 ? -1.014 5.061 4.930 1.00 95.31 87 PHE A N 1
ATOM 629 C CA . PHE A 1 87 ? -1.298 5.538 3.583 1.00 95.31 87 PHE A CA 1
ATOM 630 C C . PHE A 1 87 ? -0.853 4.533 2.526 1.00 95.31 87 PHE A C 1
ATOM 632 O O . PHE A 1 87 ? 0.124 3.801 2.704 1.00 95.31 87 PHE A O 1
ATOM 639 N N . ALA A 1 88 ? -1.568 4.531 1.405 1.00 96.31 88 ALA A N 1
ATOM 640 C CA . ALA A 1 88 ? -1.194 3.806 0.204 1.00 96.31 88 ALA A CA 1
ATOM 641 C C . ALA A 1 88 ? -1.615 4.580 -1.049 1.00 96.31 88 ALA A C 1
ATOM 643 O O . ALA A 1 88 ? -2.581 5.349 -1.037 1.00 96.31 88 ALA A O 1
ATOM 644 N N . THR A 1 89 ? -0.898 4.349 -2.143 1.00 96.81 89 THR A N 1
ATOM 645 C CA . THR A 1 89 ? -1.2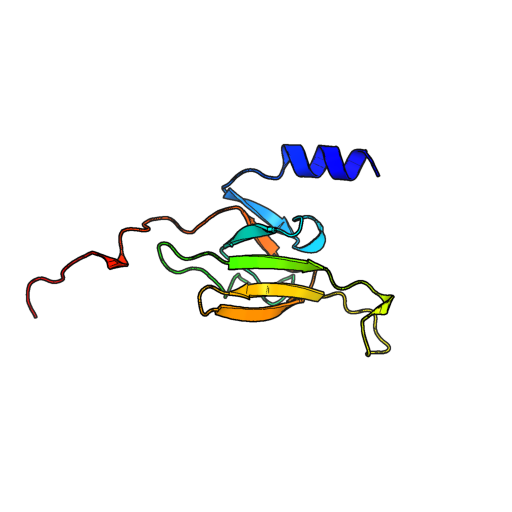25 4.901 -3.457 1.00 96.81 89 THR A CA 1
ATOM 646 C C . THR A 1 89 ? -2.032 3.887 -4.257 1.00 96.81 89 THR A C 1
ATOM 648 O O . THR A 1 89 ? -1.694 2.705 -4.295 1.00 96.81 89 THR A O 1
ATOM 651 N N . ILE A 1 90 ? -3.085 4.329 -4.938 1.00 96.81 90 ILE A N 1
ATOM 652 C CA . ILE A 1 90 ? -3.904 3.450 -5.777 1.00 96.81 90 ILE A CA 1
ATOM 653 C C . ILE A 1 90 ? -3.160 3.093 -7.065 1.00 96.81 90 ILE A C 1
ATOM 655 O O 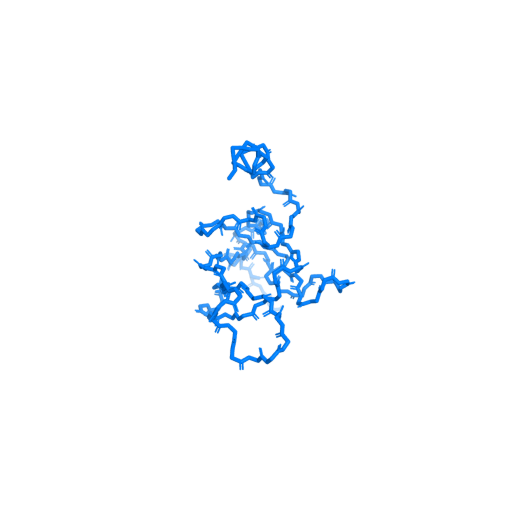. ILE A 1 90 ? -2.595 3.958 -7.738 1.00 96.81 90 ILE A O 1
ATOM 659 N N . GLY A 1 91 ? -3.232 1.820 -7.445 1.00 95.62 91 GLY A N 1
ATOM 660 C CA . GLY A 1 91 ? -2.664 1.278 -8.674 1.00 95.62 91 GLY A CA 1
ATOM 661 C C . GLY A 1 91 ? -1.368 0.513 -8.436 1.00 95.62 91 GLY A C 1
ATOM 662 O O . GLY A 1 91 ? -1.073 0.083 -7.321 1.00 95.62 91 GLY A O 1
ATOM 663 N N . THR A 1 92 ? -0.587 0.350 -9.497 1.00 96.06 92 THR A N 1
ATOM 664 C CA . THR A 1 92 ? 0.659 -0.426 -9.513 1.00 96.06 92 THR A CA 1
ATOM 665 C C . THR A 1 92 ? 1.864 0.482 -9.733 1.00 96.06 92 THR A C 1
ATOM 667 O O . THR A 1 92 ? 1.742 1.534 -10.363 1.00 96.06 92 THR A O 1
ATOM 670 N N . VAL A 1 93 ? 3.048 0.056 -9.291 1.00 96.38 93 VAL A N 1
ATOM 671 C CA . VAL A 1 93 ? 4.289 0.763 -9.642 1.00 96.38 93 VAL A CA 1
ATOM 672 C C . VAL A 1 93 ? 4.527 0.665 -11.154 1.00 96.38 93 VAL A C 1
ATOM 674 O O . VAL A 1 93 ? 4.227 -0.355 -11.780 1.00 96.38 93 VAL A O 1
ATOM 677 N N . SER A 1 94 ? 5.075 1.723 -11.748 1.00 95.06 94 SER A N 1
ATOM 678 C CA . SER A 1 94 ? 5.420 1.767 -13.170 1.00 95.06 94 SER A CA 1
ATOM 679 C C . SER A 1 94 ? 6.493 0.733 -13.551 1.00 95.06 94 SER A C 1
ATOM 681 O O . SER A 1 94 ? 7.086 0.064 -12.701 1.00 95.06 94 SER A O 1
ATOM 683 N N . ASN A 1 95 ? 6.742 0.600 -14.859 1.00 94.25 95 ASN A N 1
ATOM 684 C CA . ASN A 1 95 ? 7.765 -0.286 -15.423 1.00 94.25 95 ASN A CA 1
ATOM 685 C C . ASN A 1 95 ? 7.558 -1.779 -15.084 1.00 94.25 95 ASN A C 1
ATOM 687 O O . ASN A 1 95 ? 8.427 -2.452 -14.536 1.00 94.25 95 ASN A O 1
ATOM 691 N N . HIS A 1 96 ? 6.390 -2.316 -15.441 1.00 93.00 96 HIS A N 1
ATOM 692 C CA . HIS A 1 96 ? 6.058 -3.733 -15.243 1.00 93.00 96 HIS A CA 1
ATOM 693 C C . HIS A 1 96 ? 6.971 -4.693 -16.028 1.00 93.00 96 HIS A C 1
ATOM 695 O O . HIS A 1 96 ? 7.221 -5.808 -15.579 1.00 93.00 96 HIS A O 1
ATOM 701 N N . LEU A 1 97 ? 7.528 -4.247 -17.159 1.00 94.19 97 LEU A N 1
ATOM 702 C CA . LEU A 1 97 ? 8.466 -5.023 -17.976 1.00 94.19 97 LEU A CA 1
ATOM 703 C C . LEU A 1 97 ? 9.894 -5.046 -17.417 1.00 94.19 97 LEU A C 1
ATOM 705 O O . LEU A 1 97 ? 10.750 -5.711 -17.995 1.00 94.19 97 LEU A O 1
ATOM 709 N N . TRP A 1 98 ? 10.171 -4.370 -16.294 1.00 92.62 98 TRP A N 1
ATOM 710 C CA . TRP A 1 98 ? 11.511 -4.326 -15.702 1.00 92.62 98 TRP A CA 1
ATOM 711 C C . TRP A 1 98 ? 12.109 -5.715 -15.475 1.00 92.62 98 TRP A C 1
ATOM 713 O O . TRP A 1 98 ? 13.301 -5.917 -15.685 1.00 92.62 98 TRP A O 1
ATOM 723 N N . LYS A 1 99 ? 11.275 -6.687 -15.093 1.00 90.12 99 LYS A N 1
ATOM 724 C CA . LYS A 1 99 ? 11.695 -8.072 -14.859 1.00 90.12 99 LYS A CA 1
ATOM 725 C C . LYS A 1 99 ? 12.171 -8.784 -16.134 1.00 90.12 99 LYS A C 1
ATOM 727 O O .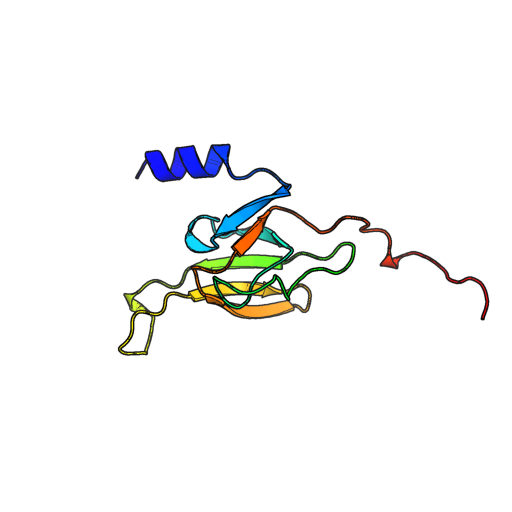 LYS A 1 99 ? 12.930 -9.740 -16.040 1.00 90.12 99 LYS A O 1
ATOM 732 N N . ASN A 1 100 ? 11.758 -8.312 -17.308 1.00 93.25 100 ASN A N 1
ATOM 733 C CA . ASN A 1 100 ? 12.029 -8.961 -18.590 1.00 93.25 100 ASN A CA 1
ATOM 734 C C . ASN A 1 100 ? 13.311 -8.438 -19.257 1.00 93.25 100 ASN A C 1
ATOM 736 O O . ASN A 1 100 ? 13.648 -8.871 -20.357 1.00 93.25 100 ASN A O 1
ATOM 740 N N . ARG A 1 101 ? 14.025 -7.492 -18.632 1.00 93.31 101 ARG A N 1
ATOM 741 C CA . ARG A 1 101 ? 15.272 -6.963 -19.194 1.00 93.31 101 ARG A CA 1
ATOM 742 C C . ARG A 1 101 ? 16.393 -8.003 -19.110 1.00 93.31 101 ARG A C 1
ATOM 744 O O . ARG A 1 101 ? 16.583 -8.632 -18.073 1.00 93.31 101 ARG A O 1
ATOM 751 N N . SER A 1 102 ? 17.185 -8.114 -20.172 1.00 93.06 102 SER A N 1
ATOM 752 C CA . SER A 1 102 ? 18.433 -8.883 -20.174 1.00 93.06 102 SER A CA 1
ATOM 753 C C . SER A 1 102 ? 19.623 -7.943 -19.979 1.00 93.06 102 SER A C 1
ATOM 755 O O . SER A 1 102 ? 19.670 -6.875 -20.589 1.00 93.06 102 SER A O 1
ATOM 757 N N . LEU A 1 103 ? 20.573 -8.317 -19.115 1.00 91.06 103 LEU A N 1
ATOM 758 C CA . LEU A 1 103 ? 21.802 -7.541 -18.883 1.00 91.06 103 LEU A CA 1
ATOM 759 C C . LEU A 1 103 ? 22.858 -7.776 -19.979 1.00 91.06 103 LEU A C 1
ATOM 761 O O . LEU A 1 103 ? 23.756 -6.957 -20.145 1.00 91.06 103 LEU A O 1
ATOM 765 N N . GLY A 1 104 ? 22.714 -8.842 -20.774 1.00 93.56 104 GLY A N 1
ATOM 766 C CA . GLY A 1 104 ? 23.546 -9.142 -21.942 1.00 93.56 104 GLY A CA 1
ATOM 767 C C . GLY A 1 104 ? 24.960 -9.631 -21.616 1.00 93.56 104 GLY A C 1
ATOM 768 O O . GLY A 1 104 ? 25.341 -10.703 -22.071 1.00 93.56 104 GLY A O 1
ATOM 769 N N . LYS A 1 105 ? 25.732 -8.869 -20.835 1.00 90.19 105 LYS A N 1
ATOM 770 C CA . LYS A 1 105 ? 27.136 -9.157 -20.497 1.00 90.19 105 LYS A CA 1
ATOM 771 C C . LYS A 1 105 ? 27.478 -8.766 -19.052 1.00 90.19 105 LYS A C 1
ATOM 773 O O . LYS A 1 105 ? 26.796 -7.912 -18.485 1.00 90.19 105 LYS A O 1
ATOM 778 N N . ALA A 1 106 ? 28.503 -9.417 -18.494 1.00 78.31 106 ALA A N 1
ATOM 779 C CA . ALA A 1 106 ? 29.100 -9.117 -17.187 1.00 78.31 106 ALA A CA 1
ATOM 780 C C . ALA A 1 106 ? 30.102 -7.957 -17.272 1.00 78.31 106 ALA A C 1
ATOM 782 O O . ALA A 1 106 ? 30.730 -7.808 -18.348 1.00 78.31 106 ALA A O 1
#

Foldseek 3Di:
DVVLVVVLVVQQDAFHKDQQLSHDFFFKWAQKDQDLPDGRDAQADAFWIKGFHAWDDQVRDPDPDSFTWTWIQGSVRDTDTGTSSIMIGTDHHHDNCPVVDDPPDD